Protein AF-A0A956KL73-F1 (afdb_monomer)

Foldseek 3Di:
DDDDDDDDQPPQLDDDPPDQLLSVFLSVFVSVLSSLQVVDQLSVQLVVCVSVVHDSVVSCVVSVVPDDSNVSSVVRSVVGPCVRPPRD

Radius of gyration: 13.24 Å; Cα contacts (8 Å, |Δi|>4): 99; chains: 1; bounding box: 42×31×29 Å

pLDDT: mean 81.59, std 15.85, range [37.69, 96.44]

Sequence (88 aa):
TGTTDTTGGMDVCDPDLLDLPCLECIKASCCTQIVACLGDAACSCAYDCVTMGGDPVQCQSDCNAVNGVTNALLFCGQLNCANDCTPP

Mean predicted aligned error: 7.18 Å

Secondary structure (DSSP, 8-state):
-PPP---S-SGGGSPPTT--HHHHHHHHH-HHHHHHHHTSHHHHHHHHHHHTT--HHHHHHHTT--SHHHHHHHHHHHHHSTTTS---

Structure (mmCIF, N/CA/C/O backbone):
data_AF-A0A956KL73-F1
#
_entry.id   AF-A0A956KL73-F1
#
loop_
_atom_site.group_PDB
_atom_site.id
_atom_site.type_symbol
_atom_site.label_atom_id
_atom_site.label_alt_id
_atom_site.label_comp_id
_atom_site.label_asym_id
_atom_site.label_entity_id
_atom_site.label_seq_id
_atom_site.pdbx_PDB_ins_code
_atom_site.Cartn_x
_atom_site.Cartn_y
_atom_site.Cartn_z
_atom_site.occupancy
_atom_site.B_iso_or_equiv
_atom_site.auth_seq_id
_atom_site.auth_comp_id
_atom_site.auth_asym_id
_atom_site.auth_atom_id
_atom_site.pdbx_PDB_model_num
ATOM 1 N N . THR A 1 1 ? -30.883 -14.244 8.806 1.00 37.69 1 THR A N 1
ATOM 2 C CA . THR A 1 1 ? -30.080 -15.149 7.959 1.00 37.69 1 THR A CA 1
ATOM 3 C C . THR A 1 1 ? -28.897 -14.359 7.450 1.00 37.69 1 THR A C 1
ATOM 5 O O . THR A 1 1 ? -29.084 -13.495 6.606 1.00 37.69 1 THR A O 1
ATOM 8 N N . GLY A 1 2 ? -27.734 -14.537 8.083 1.00 41.12 2 GLY A N 1
ATOM 9 C CA . GLY A 1 2 ? -26.497 -13.842 7.720 1.00 41.12 2 GLY A CA 1
ATOM 10 C C . GLY A 1 2 ? -25.884 -14.482 6.482 1.00 41.12 2 GLY A C 1
ATOM 11 O O . GLY A 1 2 ? -25.819 -15.708 6.402 1.00 41.12 2 GLY A O 1
ATOM 12 N N . THR A 1 3 ? -25.508 -13.659 5.512 1.00 46.09 3 THR A N 1
ATOM 13 C CA . THR A 1 3 ? -24.849 -14.121 4.294 1.00 46.09 3 THR A CA 1
ATOM 14 C C . THR A 1 3 ? -23.407 -14.483 4.617 1.00 46.09 3 THR A C 1
ATOM 16 O O . THR A 1 3 ? -22.668 -13.703 5.211 1.00 46.09 3 THR A O 1
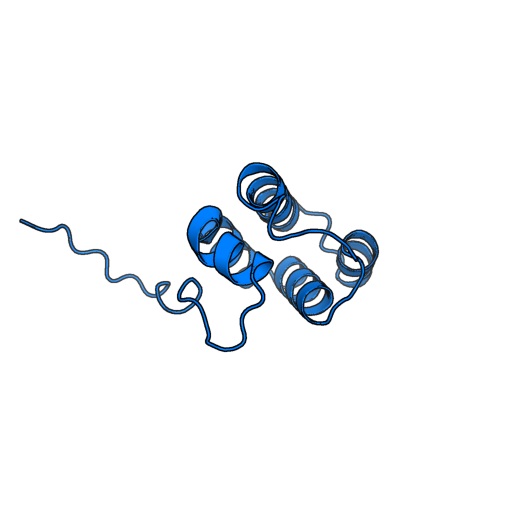ATOM 19 N N . THR A 1 4 ? -23.065 -15.717 4.276 1.00 58.47 4 THR A N 1
ATOM 20 C CA . THR A 1 4 ? -21.727 -16.295 4.278 1.00 58.47 4 THR A CA 1
ATOM 21 C C . THR A 1 4 ? -20.876 -15.624 3.203 1.00 58.47 4 THR A C 1
ATOM 23 O O . THR A 1 4 ? -21.276 -15.659 2.047 1.00 58.47 4 THR A O 1
ATOM 26 N N . ASP A 1 5 ? -19.703 -15.103 3.563 1.00 43.94 5 ASP A N 1
ATOM 27 C CA . ASP A 1 5 ? -18.601 -14.861 2.623 1.00 43.94 5 ASP A CA 1
ATOM 28 C C . ASP A 1 5 ? -17.267 -15.186 3.314 1.00 43.94 5 ASP A C 1
ATOM 30 O O . ASP A 1 5 ? -16.551 -14.333 3.827 1.00 43.94 5 ASP A O 1
ATOM 34 N N . THR A 1 6 ? -16.943 -16.477 3.374 1.00 55.56 6 THR A N 1
ATOM 35 C CA . THR A 1 6 ? -15.586 -16.971 3.627 1.00 55.56 6 THR A CA 1
ATOM 36 C C . THR A 1 6 ? -14.898 -17.192 2.283 1.00 55.56 6 THR A C 1
ATOM 38 O O . THR A 1 6 ? -14.932 -18.287 1.728 1.00 55.56 6 THR A O 1
ATOM 41 N N . THR A 1 7 ? -14.225 -16.160 1.775 1.00 45.78 7 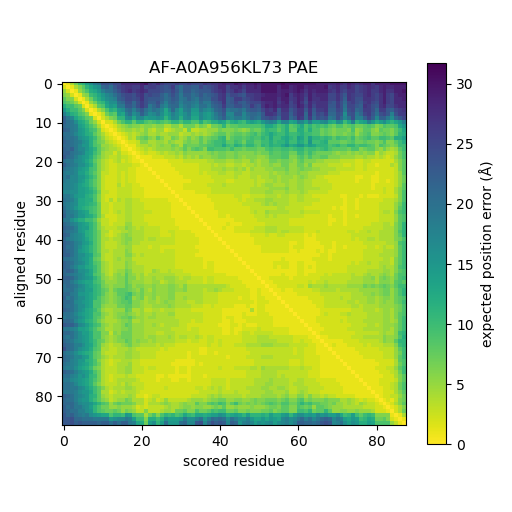THR A N 1
ATOM 42 C CA . THR A 1 7 ? -13.304 -16.288 0.632 1.00 45.78 7 THR A CA 1
ATOM 43 C C . THR A 1 7 ? -11.991 -15.579 0.952 1.00 45.78 7 THR A C 1
ATOM 45 O O . THR A 1 7 ? -11.778 -14.446 0.553 1.00 45.78 7 THR A O 1
ATOM 48 N N . GLY A 1 8 ? -11.132 -16.235 1.740 1.00 42.59 8 GLY A N 1
ATOM 49 C CA . GLY A 1 8 ? -9.662 -16.130 1.676 1.00 42.59 8 GLY A CA 1
ATOM 50 C C . GLY A 1 8 ? -8.963 -14.759 1.686 1.00 42.59 8 GLY A C 1
ATOM 51 O O . GLY A 1 8 ? -7.806 -14.716 1.288 1.00 42.59 8 GLY A O 1
ATOM 52 N N . GLY A 1 9 ? -9.611 -13.669 2.106 1.00 45.09 9 GLY A N 1
ATOM 53 C CA . GLY A 1 9 ? -9.041 -12.311 2.083 1.00 45.09 9 GLY A CA 1
ATOM 54 C C . GLY A 1 9 ? -9.233 -11.508 3.372 1.00 45.09 9 GLY A C 1
ATOM 55 O O . GLY A 1 9 ? -9.051 -10.297 3.351 1.00 45.09 9 GLY A O 1
ATOM 56 N N . MET A 1 10 ? -9.636 -12.158 4.470 1.00 47.50 10 MET A N 1
ATOM 57 C CA . MET A 1 10 ? -10.077 -11.475 5.696 1.00 47.50 10 MET A CA 1
ATOM 58 C C . MET A 1 10 ? -8.931 -11.021 6.615 1.00 47.50 10 MET A C 1
ATOM 60 O O . MET A 1 10 ? -9.060 -9.963 7.211 1.00 47.50 10 MET A O 1
ATOM 64 N N . ASP A 1 11 ? -7.782 -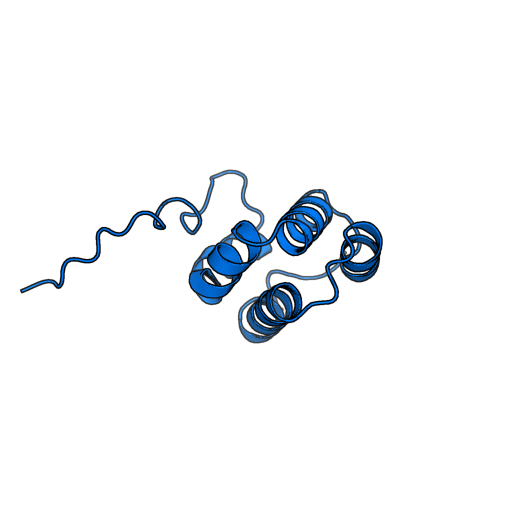11.705 6.634 1.00 61.44 11 ASP A N 1
ATOM 65 C CA . ASP A 1 11 ? -6.679 -11.331 7.544 1.00 61.44 11 ASP A CA 1
ATOM 66 C C . ASP A 1 11 ? -5.903 -10.080 7.088 1.00 61.44 11 ASP A C 1
ATOM 68 O O . ASP A 1 11 ? -5.243 -9.418 7.879 1.00 61.44 11 ASP A O 1
ATOM 72 N N . VAL A 1 12 ? -5.950 -9.740 5.795 1.00 73.62 12 VAL A N 1
ATOM 73 C CA . VAL A 1 12 ? -5.163 -8.628 5.222 1.00 73.62 12 VAL A CA 1
ATOM 74 C C . VAL A 1 12 ? -5.648 -7.266 5.720 1.00 73.62 12 VAL A C 1
ATOM 76 O O . VAL A 1 12 ? -4.861 -6.329 5.869 1.00 73.62 12 VAL A O 1
ATOM 79 N N . CYS A 1 13 ? -6.955 -7.157 5.935 1.00 82.75 13 CYS A N 1
ATOM 80 C CA . CYS A 1 13 ? -7.617 -5.923 6.335 1.00 82.75 13 CYS A CA 1
ATOM 81 C C . CYS A 1 13 ? -7.966 -5.910 7.821 1.00 82.75 13 CYS A C 1
ATOM 83 O O . CYS A 1 13 ? -8.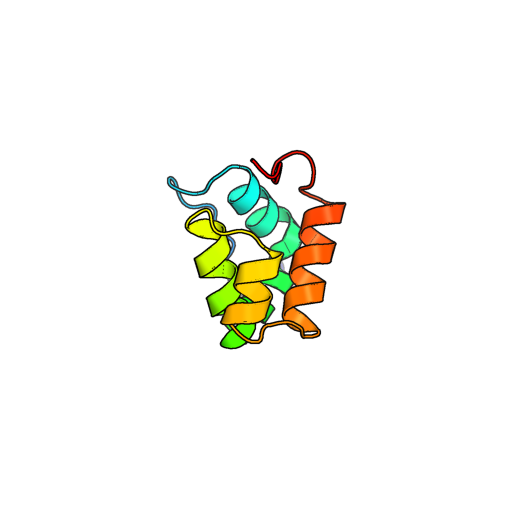574 -4.948 8.290 1.00 82.75 13 CYS A O 1
ATOM 85 N N . ASP A 1 14 ? -7.572 -6.951 8.555 1.00 82.94 14 ASP A N 1
ATOM 86 C CA . ASP A 1 14 ? -7.625 -6.909 10.000 1.00 82.94 14 ASP A CA 1
ATOM 87 C C . ASP A 1 14 ? -6.491 -5.998 10.507 1.00 82.94 14 ASP A C 1
ATOM 89 O O . ASP A 1 14 ? -5.334 -6.115 10.066 1.00 82.94 14 ASP A O 1
ATOM 93 N N . PRO A 1 15 ? -6.811 -5.037 11.390 1.00 68.94 15 PRO A N 1
ATOM 94 C CA . PRO A 1 15 ? -5.804 -4.177 11.982 1.00 68.94 15 PRO A CA 1
ATOM 95 C C . PRO A 1 15 ? -4.844 -5.008 12.844 1.00 68.94 15 PRO A C 1
ATOM 97 O O . PRO A 1 15 ? -5.263 -5.846 13.646 1.00 68.94 15 PRO A O 1
ATOM 100 N N . ASP A 1 16 ? -3.548 -4.770 12.670 1.00 78.56 16 ASP A N 1
ATOM 101 C CA . ASP A 1 16 ? -2.476 -5.326 13.493 1.00 78.56 16 ASP A CA 1
ATOM 102 C C . ASP A 1 16 ? -2.162 -4.358 14.643 1.00 78.56 16 ASP A C 1
ATOM 104 O O . ASP A 1 16 ? -2.271 -3.143 14.498 1.00 78.56 16 ASP A O 1
ATOM 108 N N . LEU A 1 17 ? -1.718 -4.878 15.789 1.00 72.56 17 LEU A N 1
ATOM 109 C CA . LEU A 1 17 ? -1.306 -4.063 16.940 1.00 72.56 17 LEU A CA 1
ATOM 110 C C . LEU A 1 17 ? -0.139 -3.109 16.630 1.00 72.56 17 LEU A C 1
ATOM 112 O O . LEU A 1 17 ? 0.129 -2.202 17.419 1.00 72.56 17 LEU A O 1
ATOM 116 N N . LEU A 1 18 ? 0.584 -3.346 15.535 1.00 74.00 18 LEU A N 1
ATOM 117 C CA . LEU A 1 18 ? 1.681 -2.510 15.054 1.00 74.00 18 LEU A CA 1
ATOM 118 C C . LEU A 1 18 ? 1.284 -1.579 13.904 1.00 74.00 18 LEU A C 1
ATOM 120 O O . LEU A 1 18 ? 2.140 -0.840 13.410 1.00 74.00 18 LEU A O 1
ATOM 124 N N . ASP A 1 19 ? 0.025 -1.601 13.467 1.00 76.38 19 ASP A N 1
ATOM 125 C CA . ASP A 1 19 ? -0.425 -0.710 12.410 1.00 76.38 19 ASP A CA 1
ATOM 126 C C . ASP A 1 19 ? -0.379 0.748 12.877 1.00 76.38 19 ASP A C 1
ATOM 128 O O . ASP A 1 19 ? -0.789 1.117 13.978 1.00 76.38 19 ASP A O 1
ATOM 132 N N . LEU A 1 20 ? 0.122 1.613 12.000 1.00 80.12 20 LEU A N 1
ATOM 133 C CA . LEU A 1 20 ? 0.005 3.054 12.184 1.00 80.12 20 LEU A CA 1
ATOM 134 C C . LEU A 1 20 ? -1.446 3.488 11.909 1.00 80.12 20 LEU A C 1
ATOM 136 O O . LEU A 1 20 ? -2.108 2.847 11.093 1.00 80.12 20 LEU A O 1
ATOM 140 N N . PRO A 1 21 ? -1.924 4.619 12.464 1.00 85.62 21 PRO A N 1
ATOM 141 C CA . PRO A 1 21 ? -3.295 5.095 12.240 1.00 85.62 21 PRO A CA 1
ATOM 142 C C . PRO A 1 21 ? -3.697 5.181 10.757 1.00 85.62 21 PRO A C 1
ATOM 144 O O . PRO A 1 21 ? -4.799 4.791 10.377 1.00 85.62 21 PRO A O 1
ATOM 147 N N . CYS A 1 22 ? -2.773 5.615 9.890 1.00 82.88 22 CYS A N 1
ATOM 148 C CA . CYS A 1 22 ? -2.975 5.592 8.439 1.00 82.88 22 CYS A CA 1
ATOM 149 C C . CYS A 1 22 ? -3.286 4.180 7.924 1.00 82.88 22 CYS A C 1
ATOM 151 O O . CYS A 1 22 ? -4.230 3.984 7.162 1.00 82.88 22 CYS A O 1
ATOM 153 N N . LEU A 1 23 ? -2.494 3.197 8.353 1.00 83.25 23 LEU A N 1
ATOM 154 C CA . LEU A 1 23 ? -2.586 1.811 7.915 1.00 83.25 23 LEU A CA 1
ATOM 155 C C . LEU A 1 23 ? -3.872 1.147 8.410 1.00 83.25 23 LEU A C 1
ATOM 157 O O . LEU A 1 23 ? -4.554 0.499 7.618 1.00 83.25 23 LEU A O 1
ATOM 161 N N . GLU A 1 24 ? -4.246 1.386 9.669 1.00 87.62 24 GLU A N 1
ATOM 162 C CA . GLU A 1 24 ? -5.535 0.959 10.222 1.00 87.62 24 GLU A CA 1
ATOM 163 C C . GLU A 1 24 ? -6.701 1.529 9.400 1.00 87.62 24 GLU A C 1
ATOM 165 O O . GLU A 1 24 ? -7.611 0.792 9.012 1.00 87.62 24 GLU A O 1
ATOM 170 N N . CYS A 1 25 ? -6.658 2.824 9.059 1.00 89.38 25 CYS A N 1
ATOM 171 C CA . CYS A 1 25 ? -7.696 3.441 8.238 1.00 89.38 25 CYS A CA 1
ATOM 172 C C . CYS A 1 25 ? -7.758 2.838 6.829 1.00 89.38 25 CYS A C 1
ATOM 174 O O . CYS A 1 25 ? -8.854 2.543 6.338 1.00 89.38 25 CYS A O 1
ATOM 176 N N . ILE A 1 26 ? -6.610 2.631 6.170 1.00 88.88 26 ILE A N 1
ATOM 177 C CA . ILE A 1 26 ? -6.584 2.051 4.822 1.00 88.88 26 ILE A CA 1
ATOM 178 C C . ILE A 1 26 ? -7.126 0.614 4.869 1.00 88.88 26 ILE A C 1
ATOM 180 O O . ILE A 1 26 ? -7.944 0.247 4.026 1.00 88.88 26 ILE A O 1
ATOM 184 N N . LYS A 1 27 ? -6.755 -0.194 5.865 1.00 87.75 27 LYS A N 1
ATOM 185 C CA . LYS A 1 27 ? -7.314 -1.541 6.045 1.00 87.75 27 LYS A CA 1
ATOM 186 C C . LYS A 1 27 ? -8.830 -1.516 6.258 1.00 87.75 27 LYS A C 1
ATOM 188 O O . LYS A 1 27 ? -9.544 -2.270 5.601 1.00 87.75 27 LYS A O 1
ATOM 193 N N . ALA A 1 28 ? -9.340 -0.595 7.075 1.00 89.81 28 ALA A N 1
ATOM 194 C CA . ALA A 1 28 ? -10.770 -0.478 7.357 1.00 89.81 28 ALA A CA 1
ATOM 195 C C . ALA A 1 28 ? -11.601 0.066 6.175 1.00 89.81 28 ALA A C 1
ATOM 197 O O . ALA A 1 28 ? -12.709 -0.408 5.926 1.00 89.81 28 ALA A O 1
ATOM 198 N N . SER A 1 29 ? -11.083 1.055 5.440 1.00 91.81 29 SER A N 1
ATOM 199 C CA . SER A 1 29 ? -11.854 1.824 4.444 1.00 91.81 29 SER A CA 1
ATOM 200 C C . SER A 1 29 ? -11.503 1.495 2.991 1.00 91.81 29 SER A C 1
ATOM 202 O O . SER A 1 29 ? -12.295 1.753 2.086 1.00 91.81 29 SER A O 1
ATOM 204 N N . CYS A 1 30 ? -10.325 0.918 2.758 1.00 92.06 30 CYS A N 1
ATOM 205 C CA . CYS A 1 30 ? -9.733 0.682 1.439 1.00 92.06 30 CYS A CA 1
ATOM 206 C C . CYS A 1 30 ? -9.300 -0.775 1.243 1.00 92.06 30 CYS A C 1
ATOM 208 O O . CYS A 1 30 ? -8.397 -1.068 0.454 1.00 92.06 30 CYS A O 1
ATOM 210 N N . CYS A 1 31 ? -9.953 -1.706 1.945 1.00 91.00 31 CYS A N 1
ATOM 211 C CA . CYS A 1 31 ? -9.595 -3.121 1.934 1.00 91.00 31 CYS A CA 1
ATOM 212 C C . CYS A 1 31 ? -9.537 -3.715 0.517 1.00 91.00 31 CYS A C 1
ATOM 214 O O . CYS A 1 31 ? -8.588 -4.409 0.165 1.00 91.00 31 CYS A O 1
ATOM 216 N N . THR A 1 32 ? -10.511 -3.391 -0.343 1.00 93.12 32 THR A N 1
ATOM 217 C CA . THR A 1 32 ? -10.526 -3.890 -1.732 1.00 93.12 32 THR A CA 1
ATOM 218 C C . THR A 1 32 ? -9.276 -3.453 -2.501 1.00 93.12 32 THR A C 1
ATOM 220 O O . THR A 1 32 ? -8.715 -4.226 -3.275 1.00 93.12 32 THR A O 1
ATOM 223 N N . GLN A 1 33 ? -8.822 -2.221 -2.276 1.00 93.25 33 GLN A N 1
ATOM 224 C CA . GLN A 1 33 ? -7.655 -1.650 -2.930 1.00 93.25 33 GLN A CA 1
ATOM 225 C C . GLN A 1 33 ? -6.350 -2.211 -2.355 1.00 93.25 33 GLN A C 1
ATOM 227 O O . GLN A 1 33 ? -5.440 -2.481 -3.133 1.00 93.25 33 GLN A O 1
ATOM 232 N N . ILE A 1 34 ? -6.263 -2.449 -1.038 1.00 89.94 34 ILE A N 1
ATOM 233 C CA . ILE A 1 34 ? -5.115 -3.150 -0.434 1.00 89.94 34 ILE A CA 1
ATOM 234 C C . ILE A 1 34 ? -5.009 -4.567 -0.991 1.00 89.94 34 ILE A C 1
ATOM 236 O O . ILE A 1 34 ? -3.938 -4.957 -1.440 1.00 89.94 34 ILE A O 1
ATOM 240 N N . VAL A 1 35 ? -6.098 -5.339 -1.000 1.00 91.75 35 VAL A N 1
ATOM 241 C CA . VAL A 1 35 ? -6.076 -6.724 -1.499 1.00 91.75 35 VAL A CA 1
ATOM 242 C C . VAL A 1 35 ? -5.636 -6.749 -2.965 1.00 91.75 35 VAL A C 1
ATOM 244 O O . VAL A 1 35 ? -4.791 -7.561 -3.337 1.00 91.75 35 VAL A O 1
ATOM 247 N N . ALA A 1 36 ? -6.139 -5.823 -3.790 1.00 92.38 36 ALA A N 1
ATOM 248 C CA . ALA A 1 36 ? -5.677 -5.684 -5.168 1.00 92.38 36 ALA A CA 1
ATOM 249 C C . ALA A 1 36 ? -4.180 -5.329 -5.246 1.00 92.38 36 ALA A C 1
ATOM 251 O O . ALA A 1 36 ? -3.464 -5.903 -6.062 1.00 92.38 36 ALA A O 1
ATOM 252 N N . CYS A 1 37 ? -3.705 -4.429 -4.382 1.00 92.44 37 CYS A N 1
ATOM 253 C CA . CYS A 1 37 ? -2.304 -4.020 -4.301 1.00 92.44 37 CYS A CA 1
ATOM 254 C C . CYS A 1 37 ? -1.374 -5.171 -3.908 1.00 92.44 37 CYS A C 1
ATOM 256 O O . CYS A 1 37 ? -0.338 -5.353 -4.532 1.00 92.44 37 CYS A O 1
ATOM 258 N N . LEU A 1 38 ? -1.758 -6.000 -2.936 1.00 90.19 38 LEU A N 1
ATOM 259 C CA . LEU A 1 38 ? -0.970 -7.168 -2.531 1.00 90.19 38 LEU A CA 1
ATOM 260 C C . LEU A 1 38 ? -0.953 -8.280 -3.592 1.00 90.19 38 LEU A C 1
ATOM 262 O O . LEU A 1 38 ? -0.071 -9.135 -3.571 1.00 90.19 38 LEU A O 1
ATOM 266 N N . GLY A 1 39 ? -1.899 -8.263 -4.534 1.00 92.06 39 GLY A N 1
ATOM 267 C CA . GLY A 1 39 ? -1.879 -9.112 -5.726 1.00 92.06 39 GLY A CA 1
ATOM 268 C C . GLY A 1 39 ? -0.971 -8.602 -6.856 1.00 92.06 39 GLY A C 1
ATOM 269 O O . GLY A 1 39 ? -0.762 -9.333 -7.825 1.00 92.06 39 GLY A O 1
ATOM 270 N N . ASP A 1 40 ? -0.434 -7.381 -6.754 1.00 94.81 40 ASP A N 1
ATOM 271 C CA . ASP A 1 40 ? 0.434 -6.742 -7.749 1.00 94.81 40 ASP A CA 1
ATOM 272 C C . ASP A 1 40 ? 1.819 -6.457 -7.153 1.00 94.81 40 ASP A C 1
ATOM 274 O O . ASP A 1 40 ? 1.970 -5.629 -6.261 1.00 94.81 40 ASP A O 1
ATOM 278 N N . ALA A 1 41 ? 2.858 -7.115 -7.672 1.00 95.19 41 ALA A N 1
ATOM 279 C CA . ALA A 1 41 ? 4.203 -7.045 -7.089 1.00 95.19 41 ALA A CA 1
ATOM 280 C C . ALA A 1 41 ? 4.797 -5.622 -7.061 1.00 95.19 41 ALA A C 1
ATOM 282 O O . ALA A 1 41 ? 5.583 -5.292 -6.172 1.00 95.19 41 ALA A O 1
ATOM 283 N N . ALA A 1 42 ? 4.438 -4.776 -8.032 1.00 95.69 42 ALA A N 1
ATOM 284 C CA . ALA A 1 42 ? 4.887 -3.389 -8.059 1.00 95.69 42 ALA A CA 1
ATOM 285 C C . ALA A 1 42 ? 4.186 -2.574 -6.963 1.00 95.69 42 ALA A C 1
ATOM 287 O O . ALA A 1 42 ? 4.843 -1.874 -6.191 1.00 95.69 42 ALA A O 1
ATOM 288 N N . CYS A 1 43 ? 2.864 -2.713 -6.841 1.00 94.50 43 CYS A N 1
ATOM 289 C CA . CYS A 1 43 ? 2.097 -2.057 -5.795 1.00 94.50 43 CYS A CA 1
ATOM 290 C C . CYS A 1 43 ? 2.510 -2.514 -4.392 1.00 94.50 43 CYS A C 1
ATOM 292 O O . CYS A 1 43 ? 2.732 -1.660 -3.537 1.00 94.50 43 CYS A O 1
ATOM 294 N N . SER A 1 44 ? 2.679 -3.821 -4.159 1.00 93.69 44 SER A N 1
ATOM 295 C CA . SER A 1 44 ? 3.106 -4.345 -2.856 1.00 93.69 44 SER A CA 1
ATOM 296 C C . SER A 1 44 ? 4.480 -3.804 -2.450 1.00 93.69 44 SER A C 1
ATOM 298 O O . SER A 1 44 ? 4.657 -3.373 -1.318 1.00 93.69 44 SER A O 1
ATOM 300 N N . CYS A 1 45 ? 5.426 -3.724 -3.393 1.00 95.25 45 CYS A N 1
ATOM 301 C CA . CYS A 1 45 ? 6.729 -3.097 -3.165 1.00 95.25 45 CYS A CA 1
ATOM 302 C C . CYS A 1 45 ? 6.589 -1.624 -2.746 1.00 95.25 45 CYS A C 1
ATOM 304 O O . CYS A 1 45 ? 7.215 -1.191 -1.778 1.00 95.25 45 CYS A O 1
ATOM 306 N N . ALA A 1 46 ? 5.756 -0.846 -3.450 1.00 91.50 46 ALA A N 1
ATOM 307 C CA . ALA A 1 46 ? 5.566 0.568 -3.131 1.00 91.50 46 ALA A CA 1
ATOM 308 C C . ALA A 1 46 ? 4.870 0.757 -1.775 1.00 91.50 46 ALA A C 1
ATOM 310 O O . ALA A 1 46 ? 5.247 1.642 -1.011 1.00 91.50 46 ALA A O 1
ATOM 311 N N . TYR A 1 47 ? 3.890 -0.092 -1.465 1.00 88.31 47 TYR A N 1
ATOM 312 C CA . TYR A 1 47 ? 3.209 -0.121 -0.176 1.00 88.31 47 TYR A CA 1
ATOM 313 C C . TYR A 1 47 ? 4.183 -0.419 0.971 1.00 88.31 47 TYR A C 1
ATOM 315 O O . TYR A 1 47 ? 4.239 0.358 1.921 1.00 88.31 47 TYR A O 1
ATOM 323 N N . ASP A 1 48 ? 5.013 -1.458 0.850 1.00 89.25 48 ASP A N 1
ATOM 324 C CA . ASP A 1 48 ? 6.022 -1.807 1.859 1.00 89.25 48 ASP A CA 1
ATOM 325 C C . ASP A 1 48 ? 7.057 -0.686 2.046 1.00 89.25 48 ASP A C 1
ATOM 327 O O . ASP A 1 48 ? 7.474 -0.366 3.159 1.00 89.25 48 ASP A O 1
ATOM 331 N N . CYS A 1 49 ? 7.460 -0.031 0.957 1.00 88.69 49 CYS A N 1
ATOM 332 C CA . CYS A 1 49 ? 8.360 1.117 1.014 1.00 88.69 49 CYS A CA 1
ATOM 333 C C . CYS A 1 49 ? 7.759 2.289 1.814 1.00 88.69 49 CYS A C 1
ATOM 335 O O . CYS A 1 49 ? 8.449 2.886 2.645 1.00 88.69 49 CYS A O 1
ATOM 337 N N . VAL A 1 50 ? 6.468 2.590 1.625 1.00 83.56 50 VAL A N 1
ATOM 338 C CA . VAL A 1 50 ? 5.772 3.658 2.363 1.00 83.56 50 VAL A CA 1
ATOM 339 C C . VAL A 1 50 ? 5.557 3.286 3.830 1.00 83.56 50 VAL A C 1
ATOM 341 O O . VAL A 1 50 ? 5.750 4.133 4.700 1.00 83.56 50 VAL A O 1
ATOM 344 N N . THR A 1 51 ? 5.216 2.032 4.143 1.00 80.31 51 THR A N 1
ATOM 345 C CA . THR A 1 51 ? 5.040 1.593 5.541 1.00 80.31 51 THR A CA 1
ATOM 346 C C . THR A 1 51 ? 6.348 1.626 6.337 1.00 80.31 51 THR A C 1
ATOM 348 O O . THR A 1 51 ? 6.319 1.846 7.546 1.00 80.31 51 THR A O 1
ATOM 351 N N . MET A 1 52 ? 7.503 1.514 5.671 1.00 84.31 52 MET A N 1
ATOM 352 C CA . MET A 1 52 ? 8.826 1.745 6.268 1.00 84.31 52 MET A CA 1
ATOM 353 C C . MET A 1 52 ? 9.201 3.235 6.420 1.00 84.31 52 MET A C 1
ATOM 355 O O . MET A 1 52 ? 10.303 3.544 6.878 1.00 84.31 52 MET A O 1
ATOM 359 N N . GLY A 1 53 ? 8.311 4.165 6.057 1.00 78.06 53 GLY A N 1
ATOM 360 C CA . GLY A 1 53 ? 8.528 5.613 6.147 1.00 78.06 53 GLY A CA 1
ATOM 361 C C . GLY A 1 53 ? 9.144 6.247 4.897 1.00 78.06 53 GLY A C 1
ATOM 362 O O . GLY A 1 53 ? 9.635 7.374 4.967 1.00 78.06 53 GLY A O 1
ATOM 363 N N . GLY A 1 54 ? 9.157 5.537 3.766 1.00 82.38 54 GLY A N 1
ATOM 364 C CA . GLY A 1 54 ? 9.592 6.081 2.482 1.00 82.38 54 GLY A CA 1
ATOM 365 C C . GLY A 1 54 ? 8.621 7.117 1.904 1.00 82.38 54 GLY A C 1
ATOM 366 O O . GLY A 1 54 ? 7.427 7.124 2.210 1.00 82.38 54 GLY A O 1
ATOM 367 N N . ASP A 1 55 ? 9.134 7.988 1.030 1.00 83.69 55 ASP A N 1
ATOM 368 C CA . ASP A 1 55 ? 8.306 8.947 0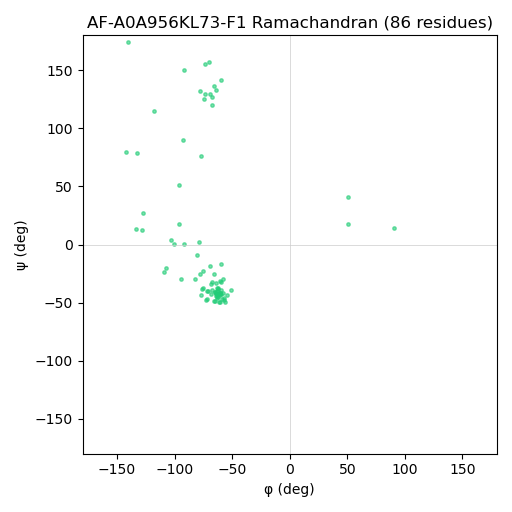.291 1.00 83.69 55 ASP A CA 1
ATOM 369 C C . ASP A 1 55 ? 7.412 8.223 -0.742 1.00 83.69 55 ASP A C 1
ATOM 371 O O . ASP A 1 55 ? 7.930 7.454 -1.557 1.00 83.69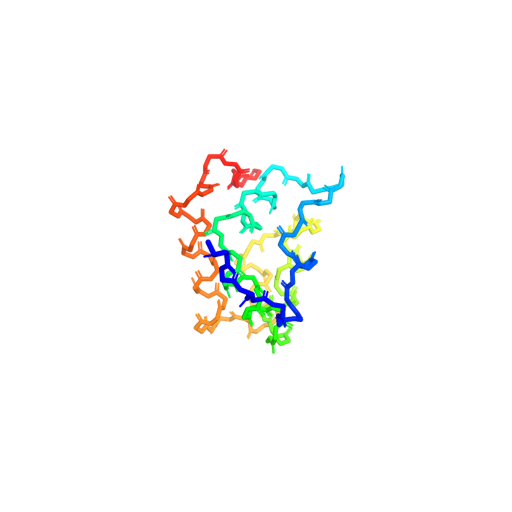 55 ASP A O 1
ATOM 375 N N . PRO A 1 56 ? 6.091 8.485 -0.786 1.00 80.31 56 PRO A N 1
ATOM 376 C CA . PRO A 1 56 ? 5.175 7.777 -1.681 1.00 80.31 56 PRO A CA 1
ATOM 377 C C . PRO A 1 56 ? 5.478 7.898 -3.178 1.00 80.31 56 PRO A C 1
ATOM 379 O O . PRO A 1 56 ? 5.182 6.969 -3.932 1.00 80.31 56 PRO A O 1
ATOM 382 N N . VAL A 1 57 ? 6.023 9.025 -3.647 1.00 86.44 57 VAL A N 1
ATOM 383 C CA . VAL A 1 57 ? 6.342 9.221 -5.071 1.00 86.44 57 VAL A CA 1
ATOM 384 C C . VAL A 1 57 ? 7.620 8.470 -5.421 1.00 86.44 57 VAL A C 1
ATOM 386 O O . VAL A 1 57 ? 7.668 7.776 -6.439 1.00 86.44 57 VAL A O 1
ATOM 389 N N . GLN A 1 58 ? 8.627 8.552 -4.553 1.00 90.81 58 GLN A N 1
ATOM 390 C CA . GLN A 1 58 ? 9.876 7.820 -4.717 1.00 90.81 58 GLN A CA 1
ATOM 391 C C . GLN A 1 58 ? 9.642 6.304 -4.678 1.00 90.81 58 GLN A C 1
ATOM 393 O O . GLN A 1 58 ? 10.080 5.603 -5.585 1.00 90.81 58 GLN A O 1
ATOM 398 N N . CYS A 1 59 ? 8.860 5.809 -3.714 1.00 90.50 59 CYS A N 1
ATOM 399 C CA . CYS A 1 59 ? 8.498 4.394 -3.606 1.00 90.50 59 CYS A CA 1
ATOM 400 C C . CYS A 1 59 ? 7.793 3.874 -4.868 1.00 90.50 59 CYS A C 1
ATOM 402 O O . CYS A 1 59 ? 8.100 2.787 -5.355 1.00 90.50 59 CYS A O 1
ATOM 404 N N . GLN A 1 60 ? 6.875 4.657 -5.447 1.00 91.69 60 GLN A N 1
ATOM 405 C CA . GLN A 1 60 ? 6.229 4.286 -6.707 1.00 91.69 60 GLN A CA 1
ATOM 406 C C . GLN A 1 60 ? 7.212 4.227 -7.875 1.00 91.69 60 GLN A C 1
ATOM 408 O O . GLN A 1 60 ? 7.118 3.325 -8.706 1.00 91.69 60 GLN A O 1
ATOM 413 N N . SER A 1 61 ? 8.145 5.176 -7.951 1.00 94.44 61 SER A N 1
ATOM 414 C CA . SER A 1 61 ? 9.177 5.184 -8.986 1.00 94.44 61 SER A CA 1
ATOM 415 C C . SER A 1 61 ? 10.107 3.974 -8.851 1.00 94.44 61 SER A C 1
ATOM 417 O O . SER A 1 61 ? 10.320 3.255 -9.826 1.00 94.44 61 SER A O 1
ATOM 419 N N . ASP A 1 62 ? 10.613 3.712 -7.646 1.00 95.88 62 ASP A N 1
ATOM 420 C CA . ASP A 1 62 ? 11.592 2.650 -7.378 1.00 95.88 62 ASP A CA 1
ATOM 421 C C . ASP A 1 62 ? 11.006 1.248 -7.576 1.00 95.88 62 ASP A C 1
ATOM 423 O O . ASP A 1 62 ? 11.693 0.341 -8.045 1.00 95.88 62 ASP A O 1
ATOM 427 N N . CYS A 1 63 ? 9.715 1.084 -7.293 1.00 96.44 63 CYS A N 1
ATOM 428 C CA . CYS A 1 63 ? 8.991 -0.168 -7.488 1.00 96.44 63 CYS A CA 1
ATOM 429 C C . CYS A 1 63 ? 8.315 -0.286 -8.863 1.00 96.44 63 CYS A C 1
ATOM 431 O O . CYS A 1 63 ? 7.648 -1.287 -9.127 1.00 96.44 63 CYS A O 1
ATOM 433 N N . ASN A 1 64 ? 8.452 0.719 -9.740 1.00 95.88 64 ASN A N 1
ATOM 434 C CA . ASN A 1 64 ? 7.720 0.815 -11.008 1.00 95.88 64 ASN A CA 1
ATOM 435 C C . ASN A 1 64 ? 6.194 0.617 -10.832 1.00 95.88 64 ASN A C 1
ATOM 437 O O . ASN A 1 64 ? 5.524 -0.055 -11.618 1.00 95.88 64 ASN A O 1
ATOM 441 N N . ALA A 1 65 ? 5.647 1.202 -9.768 1.00 95.38 65 ALA A N 1
ATOM 442 C CA . ALA A 1 65 ? 4.267 1.044 -9.319 1.00 95.38 65 ALA A CA 1
ATOM 443 C C . ALA A 1 65 ? 3.341 2.166 -9.809 1.00 95.38 65 ALA A C 1
ATOM 445 O O . ALA A 1 65 ? 2.256 2.362 -9.277 1.00 95.38 65 ALA A O 1
ATOM 446 N N . VAL A 1 66 ? 3.736 2.930 -10.830 1.00 92.31 66 VAL A N 1
ATOM 4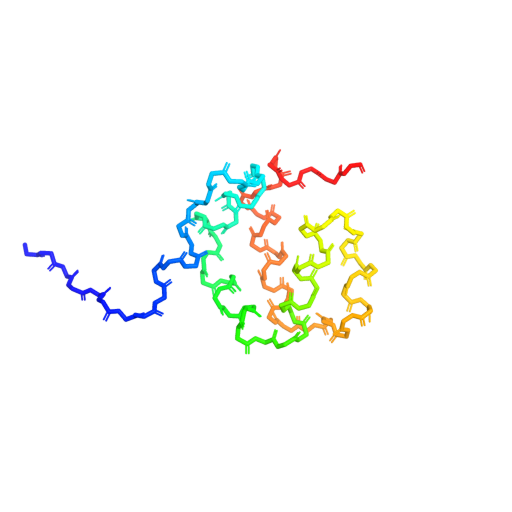47 C CA . VAL A 1 66 ? 2.855 3.941 -11.436 1.00 92.31 66 VAL A CA 1
ATOM 448 C C . VAL A 1 66 ? 1.840 3.230 -12.335 1.00 92.31 66 VAL A C 1
ATOM 450 O O . VAL A 1 66 ? 1.975 3.180 -13.558 1.00 92.31 66 VAL A O 1
ATOM 453 N N . ASN A 1 67 ? 0.841 2.608 -11.712 1.00 90.94 67 ASN A N 1
ATOM 454 C CA . ASN A 1 67 ? -0.148 1.767 -12.373 1.00 90.94 67 ASN A CA 1
ATOM 455 C C . ASN A 1 67 ? -1.561 1.972 -11.791 1.00 90.94 67 ASN A C 1
ATOM 457 O O . ASN A 1 67 ? -1.773 2.713 -10.830 1.00 90.94 67 ASN A O 1
ATOM 461 N N . GLY A 1 68 ? -2.562 1.340 -12.411 1.00 92.31 68 GLY A N 1
ATOM 462 C CA . GLY A 1 68 ? -3.963 1.507 -12.012 1.00 92.31 68 GLY A CA 1
ATOM 463 C C . GLY A 1 68 ? -4.276 1.002 -10.599 1.00 92.31 68 GLY A C 1
ATOM 464 O O . GLY A 1 68 ? -5.115 1.592 -9.924 1.00 92.31 68 GLY A O 1
ATOM 465 N N . VAL A 1 69 ? -3.593 -0.050 -10.142 1.00 93.94 69 VAL A N 1
ATOM 466 C CA . VAL A 1 69 ? -3.818 -0.666 -8.827 1.00 93.94 69 VAL A CA 1
ATOM 467 C C . VAL A 1 69 ? -3.283 0.241 -7.722 1.00 93.94 69 VAL A C 1
ATOM 469 O O . VAL A 1 69 ? -4.009 0.569 -6.784 1.00 93.94 69 VAL A O 1
ATOM 472 N N . THR A 1 70 ? -2.054 0.732 -7.873 1.00 91.62 70 THR A N 1
ATOM 473 C CA . THR A 1 70 ? -1.432 1.653 -6.916 1.00 91.62 70 THR A CA 1
ATOM 474 C C . THR A 1 70 ? -2.174 2.983 -6.843 1.00 91.62 70 THR A C 1
ATOM 476 O O . THR A 1 70 ?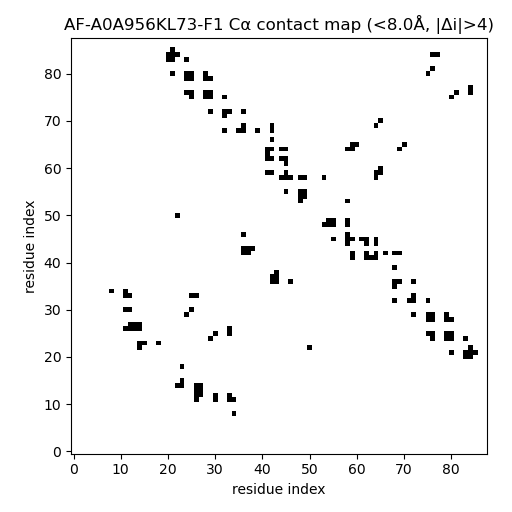 -2.460 3.470 -5.749 1.00 91.62 70 THR A O 1
ATOM 479 N N . ASN A 1 71 ? -2.594 3.528 -7.989 1.00 89.62 71 ASN A N 1
ATOM 480 C CA . ASN A 1 71 ? -3.406 4.744 -8.027 1.00 89.62 71 ASN A CA 1
ATOM 481 C C . ASN A 1 71 ? -4.763 4.566 -7.330 1.00 89.62 71 ASN A C 1
ATOM 483 O O . ASN A 1 71 ? -5.230 5.490 -6.666 1.00 89.62 71 ASN A O 1
ATOM 487 N N . ALA A 1 72 ? -5.396 3.393 -7.449 1.00 92.06 72 ALA A N 1
ATOM 488 C CA . ALA A 1 72 ? -6.662 3.117 -6.775 1.00 92.06 72 ALA A CA 1
ATOM 489 C C . ALA A 1 72 ? -6.509 3.108 -5.246 1.00 92.06 72 ALA A C 1
ATOM 491 O O . ALA A 1 72 ? -7.357 3.668 -4.548 1.00 92.06 72 ALA A O 1
ATOM 492 N N . LEU A 1 73 ? -5.423 2.522 -4.727 1.00 90.56 73 LEU A N 1
ATOM 493 C CA . LEU A 1 73 ? -5.120 2.523 -3.295 1.00 90.56 73 LEU A CA 1
ATOM 494 C C . LEU A 1 73 ? -4.833 3.934 -2.770 1.00 90.56 73 LEU A C 1
ATOM 496 O O . LEU A 1 73 ? -5.448 4.357 -1.792 1.00 90.56 73 LEU A O 1
ATOM 500 N N . LEU A 1 74 ? -3.971 4.684 -3.462 1.00 86.31 74 LEU A N 1
ATOM 501 C CA . LEU A 1 74 ? -3.665 6.081 -3.136 1.00 86.31 74 LEU A CA 1
ATOM 502 C C . LEU A 1 74 ? -4.922 6.947 -3.097 1.00 86.31 74 LEU A C 1
ATOM 504 O O . LEU A 1 74 ? -5.152 7.666 -2.127 1.00 86.31 74 LEU A O 1
ATOM 508 N N . PHE A 1 75 ? -5.757 6.855 -4.130 1.00 89.69 75 PHE A N 1
ATOM 509 C CA . PHE A 1 75 ? -6.990 7.628 -4.210 1.00 89.69 75 PHE A CA 1
ATOM 510 C C . PHE A 1 75 ? -7.966 7.268 -3.085 1.00 89.69 75 PHE A C 1
ATOM 512 O O . PHE A 1 75 ? -8.577 8.153 -2.486 1.00 89.69 75 PHE A O 1
ATOM 519 N N . CYS A 1 76 ? -8.085 5.981 -2.746 1.00 92.38 76 CYS A N 1
ATOM 520 C CA . CYS A 1 76 ? -8.920 5.566 -1.627 1.00 92.38 76 CYS A CA 1
ATOM 521 C C . CYS A 1 76 ? -8.410 6.124 -0.288 1.00 92.38 76 CYS A C 1
ATOM 523 O O . CYS A 1 76 ? -9.207 6.659 0.489 1.00 92.38 76 CYS A O 1
ATOM 525 N N . GLY A 1 77 ? -7.096 6.060 -0.047 1.00 88.69 77 GLY A N 1
ATOM 526 C CA . GLY A 1 77 ? -6.466 6.629 1.145 1.00 88.69 77 GLY A CA 1
ATOM 527 C C . GLY A 1 77 ? -6.667 8.142 1.245 1.00 88.69 77 GLY A C 1
ATOM 528 O O . GLY A 1 77 ? -7.015 8.647 2.306 1.00 88.69 77 GLY A O 1
ATOM 529 N N . GLN A 1 78 ? -6.555 8.873 0.135 1.00 86.56 78 GLN A N 1
ATOM 530 C CA . GLN A 1 78 ? -6.820 10.317 0.104 1.00 86.56 78 GLN A CA 1
ATOM 531 C C . GLN A 1 78 ? -8.274 10.668 0.440 1.00 86.56 78 GLN A C 1
ATOM 533 O O . GLN A 1 78 ? -8.524 11.677 1.093 1.00 86.56 78 GLN A O 1
ATOM 538 N N . LEU A 1 79 ? -9.241 9.864 -0.002 1.00 91.25 79 LEU A N 1
ATOM 539 C CA . LEU A 1 79 ? -10.653 10.145 0.255 1.00 91.25 79 LEU A CA 1
ATOM 540 C C . LEU A 1 79 ? -11.084 9.820 1.686 1.00 91.25 79 LEU A C 1
ATOM 542 O O . LEU A 1 79 ? -11.902 10.549 2.244 1.00 91.25 79 LEU A O 1
ATOM 546 N N . ASN A 1 80 ? -10.567 8.733 2.261 1.00 90.62 80 ASN A N 1
ATOM 547 C CA . ASN A 1 80 ? -11.076 8.198 3.527 1.00 90.62 80 ASN A CA 1
ATOM 548 C C . ASN A 1 80 ? -10.118 8.392 4.706 1.00 90.62 80 ASN A C 1
ATOM 550 O O . ASN A 1 80 ? -10.573 8.434 5.842 1.00 90.62 80 ASN A O 1
ATOM 554 N N . CYS A 1 81 ? -8.820 8.537 4.437 1.00 88.38 81 CYS A N 1
ATOM 555 C CA . CYS A 1 81 ? -7.756 8.460 5.438 1.00 88.38 81 CYS A CA 1
ATOM 556 C C . CYS A 1 81 ? -6.807 9.661 5.411 1.00 88.38 81 CYS A C 1
ATOM 558 O O . CYS A 1 81 ? -5.754 9.608 6.030 1.00 88.38 81 CYS A O 1
ATOM 560 N N . ALA A 1 82 ? -7.129 10.759 4.715 1.00 83.25 82 ALA A N 1
ATOM 561 C CA . ALA A 1 82 ? -6.220 11.908 4.594 1.00 83.25 82 ALA A CA 1
ATOM 562 C C . ALA A 1 82 ? -5.800 12.523 5.943 1.00 83.25 82 ALA A C 1
ATOM 564 O O . ALA A 1 82 ? -4.701 13.060 6.051 1.00 83.25 82 ALA A O 1
ATOM 565 N N . ASN A 1 83 ? -6.658 12.436 6.965 1.00 82.94 83 ASN A N 1
ATOM 566 C CA . ASN A 1 83 ? -6.352 12.925 8.312 1.00 82.94 83 ASN A CA 1
ATOM 567 C C . ASN A 1 83 ? -5.443 11.969 9.102 1.00 82.94 83 ASN A C 1
ATOM 569 O O . ASN A 1 83 ? -4.736 12.420 9.998 1.00 82.94 83 ASN A O 1
ATOM 573 N N . ASP A 1 84 ? -5.460 10.677 8.769 1.00 83.56 84 ASP A N 1
ATOM 574 C CA . ASP A 1 84 ? -4.674 9.630 9.433 1.00 83.56 84 ASP A CA 1
ATOM 575 C C . ASP A 1 84 ? -3.348 9.368 8.703 1.00 83.56 84 ASP A C 1
ATOM 577 O O . ASP A 1 84 ? -2.338 9.026 9.312 1.00 83.56 84 ASP A O 1
ATOM 581 N N . CYS A 1 85 ? -3.344 9.580 7.387 1.00 74.88 85 CYS A N 1
ATOM 582 C CA . CYS A 1 85 ? -2.212 9.498 6.474 1.00 74.88 85 CYS A CA 1
ATOM 583 C C . CYS A 1 85 ? -1.604 10.885 6.240 1.00 74.88 85 CYS A C 1
ATOM 585 O O . CYS A 1 85 ? -1.437 11.318 5.098 1.00 74.88 85 CYS A O 1
ATOM 587 N N . THR A 1 86 ? -1.291 11.604 7.320 1.00 59.69 86 THR A N 1
ATOM 588 C CA . THR A 1 86 ? -0.510 12.839 7.214 1.00 59.69 86 THR A CA 1
ATOM 589 C C . THR A 1 86 ? 0.910 12.489 6.767 1.00 59.69 86 THR A C 1
ATOM 591 O O . THR A 1 86 ? 1.580 11.742 7.487 1.00 59.69 86 THR A O 1
ATOM 594 N N . PRO A 1 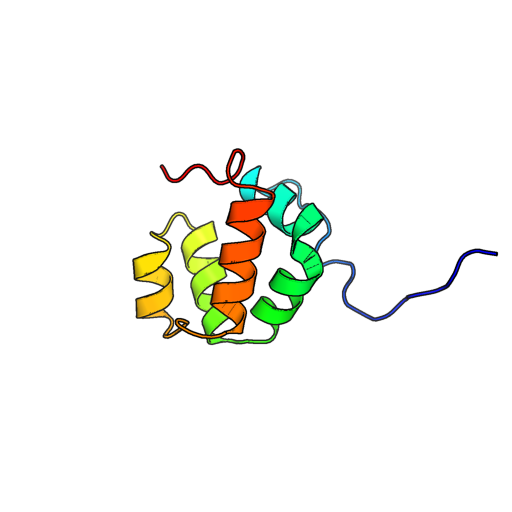87 ? 1.396 12.991 5.617 1.00 47.38 87 PRO A N 1
ATOM 595 C CA . PRO A 1 87 ? 2.812 12.869 5.301 1.00 47.38 87 PRO A CA 1
ATOM 596 C C . PRO A 1 87 ? 3.631 13.572 6.403 1.00 47.38 87 PRO A C 1
ATOM 598 O O . PRO A 1 87 ? 3.166 14.595 6.919 1.00 47.38 87 PRO A O 1
ATOM 601 N N . PRO A 1 88 ? 4.790 13.020 6.806 1.00 43.53 88 PRO A N 1
ATOM 602 C CA . PRO A 1 88 ? 5.702 13.706 7.718 1.00 43.53 88 PRO A CA 1
ATOM 603 C C . PRO A 1 88 ? 6.218 15.034 7.144 1.00 43.53 88 PRO A C 1
ATOM 605 O O . PRO A 1 88 ? 6.265 15.183 5.900 1.00 43.53 88 PRO A O 1
#

Solvent-accessible surface area (backbone atoms only — not comparable to full-atom values): 5015 Å² total; per-residue (Å²): 137,82,84,86,81,90,72,100,61,69,74,80,36,49,75,54,99,82,53,50,67,29,53,39,38,32,26,71,76,28,37,73,32,49,57,52,16,68,74,32,74,28,25,36,46,19,50,55,36,34,76,75,70,43,56,66,69,58,24,21,60,77,36,67,19,87,45,75,52,36,49,48,33,52,52,41,34,56,75,77,19,47,86,50,52,60,78,131